Protein AF-A0A7X8VBC3-F1 (afdb_monomer_lite)

pLDDT: mean 86.92, std 10.95, range [44.0, 95.56]

Structure (mmCIF, N/CA/C/O backbone):
data_AF-A0A7X8VBC3-F1
#
_entry.id   AF-A0A7X8VBC3-F1
#
loop_
_atom_site.group_PDB
_atom_site.id
_atom_site.type_symbol
_atom_site.label_atom_id
_atom_site.label_alt_id
_atom_site.label_comp_id
_atom_site.label_asym_id
_atom_site.label_entity_id
_atom_site.label_seq_id
_atom_site.pdbx_PDB_ins_code
_atom_site.Cartn_x
_atom_site.Cartn_y
_atom_site.Cartn_z
_atom_site.occupancy
_atom_site.B_iso_or_equiv
_atom_site.auth_seq_id
_atom_site.auth_comp_id
_atom_site.auth_asym_id
_atom_site.auth_atom_id
_atom_site.pdbx_PDB_model_num
ATOM 1 N N . ILE A 1 1 ? -25.955 2.063 16.945 1.00 76.94 1 ILE A N 1
ATOM 2 C CA . ILE A 1 1 ? -24.830 1.492 16.165 1.00 76.94 1 ILE A CA 1
ATOM 3 C C . ILE A 1 1 ? -25.360 0.235 15.509 1.00 76.94 1 ILE A C 1
ATOM 5 O O . ILE A 1 1 ? -26.178 -0.431 16.128 1.00 76.94 1 ILE A O 1
ATOM 9 N N . ASP A 1 2 ? -24.965 -0.055 14.275 1.00 90.25 2 ASP A N 1
ATOM 10 C CA . ASP A 1 2 ? -25.268 -1.347 13.657 1.00 90.25 2 ASP A CA 1
ATOM 11 C C . ASP A 1 2 ? -24.187 -2.357 14.076 1.00 90.25 2 ASP A C 1
ATOM 13 O O . ASP A 1 2 ? -23.137 -2.461 13.438 1.00 90.25 2 ASP A O 1
ATOM 17 N N . GLU A 1 3 ? -24.414 -3.022 15.210 1.00 91.12 3 GLU A N 1
ATOM 18 C CA . GLU A 1 3 ? -23.470 -3.963 15.828 1.00 91.12 3 GLU A CA 1
ATOM 19 C C . GLU A 1 3 ? -22.942 -5.056 14.882 1.00 91.12 3 GLU A C 1
ATOM 21 O O . GLU A 1 3 ? -21.723 -5.226 14.818 1.00 91.12 3 GLU A O 1
ATOM 26 N N . PRO A 1 4 ? -23.763 -5.754 14.065 1.00 91.81 4 PRO A N 1
ATOM 27 C CA . PRO A 1 4 ? -23.233 -6.791 13.180 1.00 91.81 4 PRO A CA 1
ATOM 28 C C . PRO A 1 4 ? -22.243 -6.231 12.152 1.00 91.81 4 PRO A C 1
ATOM 30 O O . PRO A 1 4 ? -21.241 -6.878 11.853 1.00 91.81 4 PRO A O 1
ATOM 33 N N . ARG A 1 5 ? -22.460 -5.015 11.632 1.00 90.75 5 ARG A N 1
ATOM 34 C CA . ARG A 1 5 ? -21.509 -4.376 10.703 1.00 90.75 5 ARG A CA 1
ATOM 35 C C . ARG A 1 5 ? -20.260 -3.866 11.418 1.00 90.75 5 ARG A C 1
ATOM 37 O O . ARG A 1 5 ? -19.165 -3.938 10.860 1.00 90.75 5 ARG A O 1
ATOM 44 N N . ALA A 1 6 ? -20.404 -3.372 12.645 1.00 93.00 6 ALA A N 1
ATOM 45 C CA . ALA A 1 6 ? -19.272 -2.989 13.482 1.00 93.00 6 ALA A CA 1
ATOM 46 C C . ALA A 1 6 ? -18.360 -4.194 13.771 1.00 93.00 6 ALA A C 1
ATOM 48 O O . ALA A 1 6 ? -17.141 -4.094 13.626 1.00 93.00 6 ALA A O 1
ATOM 49 N N . ASP A 1 7 ? -18.934 -5.359 14.069 1.00 93.94 7 ASP A N 1
ATOM 50 C CA . ASP A 1 7 ? -18.185 -6.597 14.290 1.00 93.94 7 ASP A CA 1
ATOM 51 C C . ASP A 1 7 ? -17.429 -7.073 13.049 1.00 93.94 7 ASP A C 1
ATOM 53 O O . ASP A 1 7 ? -16.286 -7.527 13.151 1.00 93.94 7 ASP A O 1
ATOM 57 N N . GLN A 1 8 ? -18.027 -6.935 11.864 1.00 94.12 8 GLN A N 1
ATOM 58 C CA . GLN A 1 8 ? -17.342 -7.226 10.603 1.00 94.12 8 GLN A CA 1
ATOM 59 C C . GLN A 1 8 ? -16.085 -6.363 10.443 1.00 94.12 8 GLN A C 1
ATOM 61 O O . GLN A 1 8 ? -15.011 -6.876 10.131 1.00 94.12 8 GLN A O 1
ATOM 66 N N . ILE A 1 9 ? -16.195 -5.064 10.726 1.00 93.94 9 ILE A N 1
ATOM 67 C CA . ILE A 1 9 ? -15.076 -4.119 10.664 1.00 93.94 9 ILE A CA 1
ATOM 68 C C . ILE A 1 9 ? -13.982 -4.500 11.677 1.00 93.94 9 ILE A C 1
ATOM 70 O O . ILE A 1 9 ? -12.810 -4.586 11.305 1.00 93.94 9 ILE A O 1
ATOM 74 N N . ARG A 1 10 ? -14.348 -4.827 12.925 1.00 94.94 10 ARG A N 1
ATOM 75 C CA . ARG A 1 10 ? -13.396 -5.302 13.949 1.00 94.94 10 ARG A CA 1
ATOM 76 C C . ARG A 1 10 ? -12.654 -6.566 13.492 1.00 94.94 10 ARG A C 1
ATOM 78 O O . ARG A 1 10 ? -11.442 -6.672 13.682 1.00 94.94 10 ARG A O 1
ATOM 85 N N . LYS A 1 11 ? -13.355 -7.521 12.868 1.00 95.56 11 LYS A N 1
ATOM 86 C CA . LYS A 1 11 ? -12.756 -8.756 12.330 1.00 95.56 11 LYS A CA 1
ATOM 87 C C . LYS A 1 11 ? -11.805 -8.485 11.163 1.00 95.56 11 LYS A C 1
ATOM 89 O O . LYS A 1 11 ? -10.729 -9.076 11.136 1.00 95.56 11 LYS A O 1
ATOM 94 N N . ILE A 1 12 ? -12.145 -7.560 10.260 1.00 95.44 12 ILE A N 1
ATOM 95 C CA . ILE A 1 12 ? -11.259 -7.145 9.158 1.00 95.44 12 ILE A CA 1
ATOM 96 C C . ILE A 1 12 ? -9.944 -6.576 9.706 1.00 95.44 12 ILE A C 1
ATOM 98 O O . ILE A 1 12 ? -8.873 -6.965 9.243 1.00 95.44 12 ILE A O 1
ATOM 102 N N . PHE A 1 13 ? -10.004 -5.697 10.713 1.00 95.06 13 PHE A N 1
ATOM 103 C CA . PHE A 1 13 ? -8.801 -5.145 11.348 1.00 95.06 13 PHE A CA 1
ATOM 104 C C . PHE A 1 13 ? -7.945 -6.239 11.989 1.00 95.06 13 PHE A C 1
ATOM 106 O O . PHE A 1 13 ? -6.747 -6.313 11.718 1.00 95.06 13 PHE A O 1
ATOM 113 N N . LYS A 1 14 ? -8.556 -7.139 12.770 1.00 95.19 14 LYS A N 1
ATOM 114 C CA . LYS A 1 14 ? -7.847 -8.274 13.382 1.00 95.19 14 LYS A CA 1
ATOM 115 C C . LYS A 1 14 ? -7.186 -9.176 12.338 1.00 95.19 14 LYS A C 1
ATOM 117 O O . LYS A 1 14 ? -6.022 -9.530 12.500 1.00 95.19 14 LYS A O 1
ATOM 122 N N . GLY A 1 15 ? -7.896 -9.504 11.258 1.00 95.12 15 GLY A N 1
ATOM 123 C CA . GLY A 1 15 ? -7.359 -10.305 10.158 1.00 95.12 15 GLY A CA 1
ATOM 124 C C . GLY A 1 15 ? -6.199 -9.617 9.434 1.00 95.12 15 GLY A C 1
ATOM 125 O O . GLY A 1 15 ? -5.193 -10.241 9.116 1.00 95.12 15 GLY A O 1
ATOM 126 N N . TYR A 1 16 ? -6.288 -8.307 9.210 1.00 94.56 16 TYR A N 1
ATOM 127 C CA . TYR A 1 16 ? -5.200 -7.567 8.577 1.00 94.56 16 TYR A CA 1
ATOM 128 C C . TYR A 1 16 ? -3.942 -7.512 9.462 1.00 94.56 16 TYR A C 1
ATOM 130 O O . TYR A 1 16 ? -2.830 -7.755 8.973 1.00 94.56 16 TYR A O 1
ATOM 138 N N . ILE A 1 17 ? -4.122 -7.246 10.763 1.00 94.38 17 ILE A N 1
ATOM 139 C CA . ILE A 1 17 ? -3.046 -7.214 11.766 1.00 94.38 17 ILE A CA 1
ATOM 140 C C . ILE A 1 17 ? -2.378 -8.587 11.895 1.00 94.38 17 ILE A C 1
ATOM 142 O O . ILE A 1 17 ? -1.153 -8.652 11.977 1.00 94.38 17 ILE A O 1
ATOM 146 N N . SER A 1 18 ? -3.144 -9.683 11.830 1.00 93.69 18 SER A N 1
ATOM 147 C CA . SER A 1 18 ? -2.600 -11.046 11.911 1.00 93.69 18 SER A CA 1
ATOM 148 C C . SER A 1 18 ? -1.756 -11.464 10.703 1.00 93.69 18 SER A C 1
ATOM 150 O O . SER A 1 18 ? -1.143 -12.528 10.728 1.00 93.69 18 SER A O 1
ATOM 152 N N . GLY A 1 19 ? -1.683 -10.638 9.655 1.00 91.38 19 GLY A N 1
ATOM 153 C CA . GLY A 1 19 ? -0.846 -10.903 8.486 1.00 91.38 19 GLY A CA 1
ATOM 154 C C . GLY A 1 19 ? -1.617 -11.161 7.197 1.00 91.38 19 GLY A C 1
ATOM 155 O O . GLY A 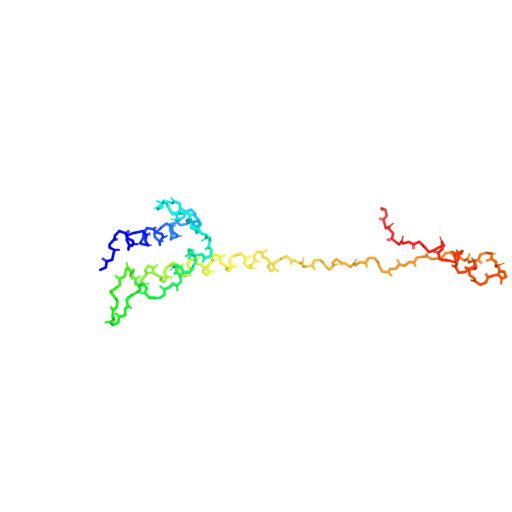1 19 ? -0.987 -11.274 6.146 1.00 91.38 19 GLY A O 1
ATOM 156 N N . LEU A 1 20 ? -2.953 -11.216 7.234 1.00 93.56 20 LEU A N 1
ATOM 157 C CA . LEU A 1 20 ? -3.739 -11.464 6.027 1.00 93.56 20 LEU A CA 1
ATOM 158 C C . LEU A 1 20 ? -3.604 -10.312 5.020 1.00 93.56 20 LEU A C 1
ATOM 160 O O . LEU A 1 20 ? -3.308 -9.154 5.357 1.00 93.56 20 LEU A O 1
ATOM 164 N N . SER A 1 21 ? -3.824 -10.647 3.747 1.00 91.50 21 SER A N 1
ATOM 165 C CA . SER A 1 21 ? -4.033 -9.648 2.704 1.00 91.50 21 SER A CA 1
ATOM 166 C C . SER A 1 21 ? -5.371 -8.943 2.926 1.00 91.50 21 SER A C 1
ATOM 168 O O . SER A 1 21 ? -6.238 -9.425 3.657 1.00 91.50 21 SER A O 1
ATOM 170 N N . TYR A 1 22 ? -5.560 -7.796 2.274 1.00 93.38 22 TYR A N 1
ATOM 171 C CA . TYR A 1 22 ? -6.829 -7.083 2.356 1.00 93.38 22 TYR A CA 1
ATOM 172 C C . TYR A 1 22 ? -8.005 -7.976 1.942 1.00 93.38 22 TYR A C 1
ATOM 174 O O . TYR A 1 22 ? -8.951 -8.104 2.706 1.00 93.38 22 TYR A O 1
ATOM 182 N N . THR A 1 23 ? -7.919 -8.643 0.788 1.00 93.56 23 THR A N 1
ATOM 183 C CA . THR A 1 23 ? -8.989 -9.512 0.271 1.00 93.56 23 THR A CA 1
ATOM 184 C C . THR A 1 23 ? -9.263 -10.697 1.192 1.00 93.56 23 THR A C 1
ATOM 186 O O . THR A 1 23 ? -10.416 -10.922 1.544 1.00 93.56 23 THR A O 1
ATOM 189 N N . ALA A 1 24 ? -8.218 -11.369 1.686 1.00 93.44 24 ALA A N 1
ATOM 190 C CA . ALA A 1 24 ? -8.365 -12.495 2.607 1.00 93.44 24 ALA A CA 1
ATOM 191 C C . ALA A 1 24 ? -9.037 -12.082 3.931 1.00 93.44 24 ALA A C 1
ATOM 193 O O . ALA A 1 24 ? -9.836 -12.833 4.487 1.00 93.44 24 ALA A O 1
ATOM 194 N N . ALA A 1 25 ? -8.767 -10.869 4.429 1.00 94.38 25 ALA A N 1
ATOM 195 C CA . ALA A 1 25 ? -9.428 -10.349 5.625 1.00 94.38 25 ALA A CA 1
ATOM 196 C C . ALA A 1 25 ? -10.932 -10.086 5.411 1.00 94.38 25 ALA A C 1
ATOM 198 O O . ALA A 1 25 ? -11.710 -10.241 6.350 1.00 94.38 25 ALA A O 1
ATOM 199 N N . ALA A 1 26 ? -11.356 -9.706 4.201 1.00 93.12 26 ALA A N 1
ATOM 200 C CA . ALA A 1 26 ? -12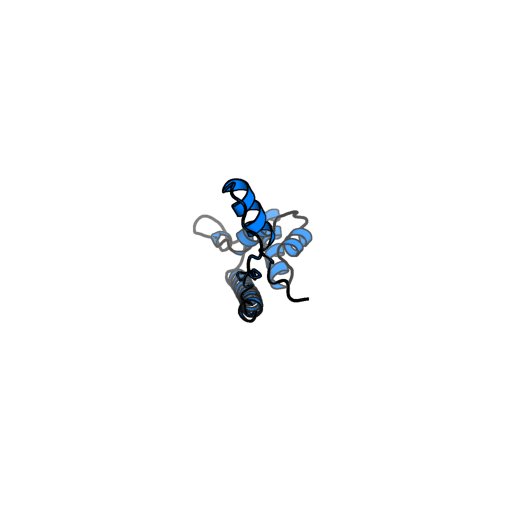.777 -9.553 3.881 1.00 93.12 26 ALA A CA 1
ATOM 201 C C . ALA A 1 26 ? -13.468 -10.900 3.633 1.00 93.12 26 ALA A C 1
ATOM 203 O O . ALA A 1 26 ? -14.578 -11.112 4.124 1.00 93.12 26 ALA A O 1
ATOM 204 N N . GLU A 1 27 ? -12.794 -11.837 2.966 1.00 93.62 27 GLU A N 1
ATOM 205 C CA . GLU A 1 27 ? -13.281 -13.206 2.761 1.00 93.62 27 GLU A CA 1
ATOM 206 C C . GLU A 1 27 ? -13.517 -13.934 4.089 1.00 93.62 27 GLU A C 1
ATOM 208 O O . GLU A 1 27 ? -14.546 -14.585 4.253 1.00 93.62 27 GLU A O 1
ATOM 213 N N . ALA A 1 28 ? -12.645 -13.736 5.086 1.00 91.69 28 ALA A N 1
ATOM 214 C CA . ALA A 1 28 ? -12.816 -14.278 6.439 1.00 91.69 28 ALA A CA 1
ATOM 215 C C . ALA A 1 28 ? -14.105 -13.803 7.142 1.00 91.69 28 ALA A C 1
ATOM 217 O O . ALA A 1 28 ? -14.557 -14.406 8.115 1.00 91.69 28 ALA A O 1
ATOM 218 N N . VAL A 1 29 ? -14.695 -12.710 6.658 1.00 92.38 29 VAL A N 1
ATOM 219 C CA . VAL A 1 29 ? -15.935 -12.115 7.167 1.00 92.38 29 VAL A CA 1
ATOM 220 C C . VAL A 1 29 ? -17.113 -12.371 6.208 1.00 92.38 29 VAL A C 1
ATOM 222 O O . VAL A 1 29 ? -18.232 -11.933 6.462 1.00 92.38 29 VAL A O 1
ATOM 225 N N . GLY A 1 30 ? -16.885 -13.119 5.122 1.00 91.06 30 GLY A N 1
ATOM 226 C CA . GLY A 1 30 ? -17.886 -13.423 4.098 1.00 91.06 30 GLY A CA 1
ATOM 227 C C . GLY A 1 30 ? -18.200 -12.242 3.178 1.00 91.06 30 GLY A C 1
ATOM 228 O O . GLY A 1 30 ? -19.257 -12.213 2.553 1.00 91.06 30 GLY A O 1
ATOM 229 N N . LEU A 1 31 ? -17.314 -11.245 3.110 1.00 90.50 31 LEU A N 1
ATOM 230 C CA . LEU A 1 31 ? -17.494 -10.048 2.297 1.00 90.50 31 LEU A CA 1
ATOM 231 C C . LEU A 1 31 ? -16.646 -10.130 1.026 1.00 90.50 31 LEU A C 1
ATOM 233 O O . LEU A 1 31 ? -15.419 -10.152 1.076 1.00 90.50 31 LEU A O 1
ATOM 237 N N . THR A 1 32 ? -17.294 -10.079 -0.136 1.00 90.75 32 THR A N 1
ATOM 238 C CA . THR A 1 32 ? -16.622 -9.983 -1.439 1.00 90.75 32 THR A CA 1
ATOM 239 C C . THR A 1 32 ? -16.324 -8.519 -1.762 1.00 90.75 32 THR A C 1
ATOM 241 O O . THR A 1 32 ? -17.003 -7.885 -2.571 1.00 90.75 32 THR A O 1
ATOM 244 N N . LEU A 1 33 ? -15.340 -7.943 -1.070 1.00 90.25 33 LEU A N 1
ATOM 245 C CA . LEU A 1 33 ? -14.917 -6.556 -1.265 1.00 90.25 33 LEU A CA 1
ATOM 246 C C . LEU A 1 33 ? -13.608 -6.474 -2.047 1.00 90.25 33 LEU A C 1
ATOM 248 O O . LEU A 1 33 ? -12.705 -7.294 -1.900 1.00 90.25 33 LEU A O 1
ATOM 252 N N . SER A 1 34 ? -13.478 -5.418 -2.849 1.00 92.50 34 SER A N 1
ATOM 253 C CA . SER A 1 34 ? -12.220 -5.130 -3.533 1.00 92.50 34 SER A CA 1
ATOM 254 C C . SER A 1 34 ? -11.129 -4.700 -2.544 1.00 92.50 34 SER A C 1
ATOM 256 O O . SER A 1 34 ? -11.400 -4.079 -1.509 1.00 92.50 34 SER A O 1
ATOM 258 N N . HIS A 1 35 ? -9.870 -4.943 -2.913 1.00 88.31 35 HIS A N 1
ATOM 259 C CA . HIS A 1 35 ? -8.697 -4.476 -2.172 1.00 88.31 35 HIS A CA 1
ATOM 260 C C . HIS A 1 35 ? -8.764 -2.973 -1.834 1.00 88.31 35 HIS A C 1
ATOM 262 O O . HIS A 1 35 ? -8.445 -2.565 -0.717 1.00 88.31 35 HIS A O 1
ATOM 268 N N . THR A 1 36 ? -9.187 -2.130 -2.785 1.00 92.94 36 THR A N 1
ATOM 269 C CA . THR A 1 36 ? -9.262 -0.672 -2.589 1.00 92.94 36 THR A CA 1
ATOM 270 C C . THR A 1 36 ? -10.349 -0.284 -1.593 1.00 92.94 36 THR A C 1
ATOM 272 O O . THR A 1 36 ? -10.124 0.619 -0.785 1.00 92.94 36 THR A O 1
ATOM 275 N N . SER A 1 37 ? -11.489 -0.977 -1.595 1.00 93.75 37 SER A N 1
ATOM 276 C CA . SER A 1 37 ? -12.555 -0.775 -0.608 1.00 93.75 37 SER A CA 1
ATOM 277 C C . SER A 1 37 ? -12.065 -1.079 0.808 1.00 93.75 37 SER A C 1
ATOM 279 O O . SER A 1 37 ? -12.248 -0.271 1.713 1.00 93.75 37 SER A O 1
ATOM 281 N N . ILE A 1 38 ? -11.378 -2.205 0.994 1.00 94.56 38 ILE A N 1
ATOM 282 C CA . ILE A 1 38 ? -10.893 -2.649 2.310 1.00 94.56 38 ILE A CA 1
ATOM 283 C C . ILE A 1 38 ? -9.771 -1.738 2.809 1.00 94.56 38 ILE A C 1
ATOM 285 O O . ILE A 1 38 ? -9.745 -1.360 3.978 1.00 94.56 38 ILE A O 1
ATOM 289 N N . LYS A 1 39 ? -8.892 -1.290 1.906 1.00 94.12 39 LYS A N 1
ATOM 290 C CA . LYS A 1 39 ? -7.896 -0.261 2.217 1.00 94.12 39 LYS A CA 1
ATOM 291 C C . LYS A 1 39 ? -8.554 1.024 2.731 1.00 94.12 39 LYS A C 1
ATOM 293 O O . LYS A 1 39 ? -8.098 1.569 3.731 1.00 94.12 39 LYS A O 1
ATOM 298 N N . LYS A 1 40 ? -9.633 1.495 2.089 1.00 94.31 40 LYS A N 1
ATOM 299 C CA . LYS A 1 40 ? -10.384 2.675 2.555 1.00 94.31 40 LYS A CA 1
ATOM 300 C C . LYS A 1 40 ? -10.999 2.455 3.937 1.00 94.31 40 LYS A C 1
ATOM 302 O O . LYS A 1 40 ? -10.986 3.384 4.733 1.00 94.31 4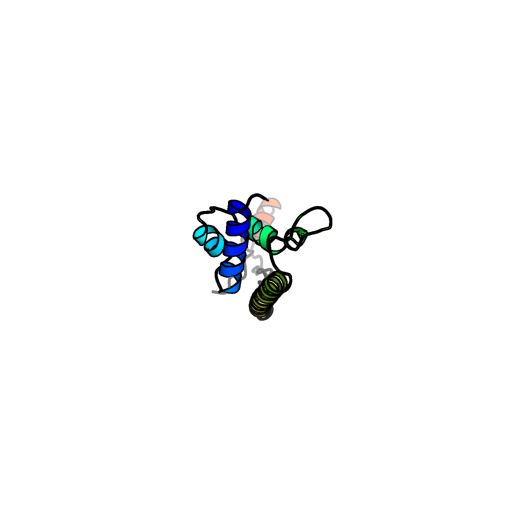0 LYS A O 1
ATOM 307 N N . ILE A 1 41 ? -11.501 1.252 4.225 1.00 93.50 41 ILE A N 1
ATOM 308 C CA . ILE A 1 41 ? -12.025 0.890 5.553 1.00 93.50 41 ILE A CA 1
ATOM 309 C C . ILE A 1 41 ? -10.911 0.989 6.603 1.00 93.50 41 ILE A C 1
ATOM 311 O O . ILE A 1 41 ? -11.078 1.679 7.603 1.00 93.50 41 ILE A O 1
ATOM 315 N N . LEU A 1 42 ? -9.753 0.372 6.353 1.00 92.94 42 LEU A N 1
ATOM 316 C CA . LEU A 1 42 ? -8.635 0.358 7.305 1.00 92.94 42 LEU A CA 1
ATOM 317 C C . LEU A 1 42 ? -8.034 1.747 7.565 1.00 92.94 42 LEU A C 1
ATOM 319 O O . LEU A 1 42 ? -7.522 1.991 8.647 1.00 92.94 42 LEU A O 1
ATOM 323 N N . GLN A 1 43 ? -8.130 2.665 6.601 1.00 93.06 43 GLN A N 1
ATOM 324 C CA . GLN A 1 43 ? -7.606 4.033 6.712 1.00 93.06 43 GLN A CA 1
ATOM 325 C C . GLN A 1 43 ? -8.625 5.047 7.260 1.00 93.06 43 GLN A C 1
ATOM 327 O O . GLN A 1 43 ? -8.312 6.233 7.401 1.00 93.06 43 GLN A O 1
ATOM 332 N N . ASN A 1 44 ? -9.864 4.631 7.527 1.00 94.06 44 ASN A N 1
ATOM 333 C CA . ASN A 1 44 ? -10.924 5.559 7.889 1.00 94.06 44 ASN A CA 1
ATOM 334 C C . ASN A 1 44 ? -10.888 5.915 9.381 1.00 94.06 44 ASN A C 1
ATOM 336 O O . ASN A 1 44 ? -11.367 5.166 10.231 1.00 94.06 44 ASN A O 1
ATOM 340 N N . LYS A 1 45 ? -10.412 7.127 9.679 1.00 92.12 45 LYS A N 1
ATOM 341 C CA . LYS A 1 45 ? -10.343 7.678 11.041 1.00 92.12 45 LYS A CA 1
ATOM 342 C C . LYS A 1 45 ? -11.704 7.796 11.731 1.00 92.12 45 LYS A C 1
ATOM 344 O O . LYS A 1 45 ? -11.757 7.842 12.951 1.00 92.12 45 LYS A O 1
ATOM 349 N N . ARG A 1 46 ? -12.815 7.808 10.984 1.00 91.69 46 ARG A N 1
ATOM 350 C CA . ARG A 1 46 ? -14.166 7.914 11.566 1.00 91.69 46 ARG A CA 1
ATOM 351 C C . ARG A 1 46 ? -14.531 6.715 12.447 1.00 91.69 46 ARG A C 1
ATOM 353 O O . ARG A 1 46 ? -15.459 6.826 13.239 1.00 91.69 46 ARG A O 1
ATOM 360 N N . TYR A 1 47 ? -13.821 5.591 12.328 1.00 92.75 47 TYR A N 1
ATOM 361 C CA . TYR A 1 47 ? -14.027 4.426 13.191 1.00 92.75 47 TYR A CA 1
ATOM 362 C C . TYR A 1 47 ? -13.465 4.586 14.607 1.00 92.75 47 TYR A C 1
ATOM 364 O O . TYR A 1 47 ? -13.857 3.816 15.479 1.00 92.75 47 TYR A O 1
ATOM 372 N N . LEU A 1 48 ? -12.633 5.601 14.851 1.00 92.38 48 LEU A N 1
ATOM 373 C CA . LEU A 1 48 ? -12.139 5.974 16.183 1.00 92.38 48 LEU A CA 1
ATOM 374 C C . LEU A 1 48 ? -13.199 6.698 17.027 1.00 92.38 48 LEU A C 1
ATOM 376 O O . LEU A 1 48 ? -13.015 6.903 18.221 1.00 92.38 48 LEU A O 1
ATOM 380 N N . GLY A 1 49 ? -14.320 7.066 16.404 1.00 92.06 49 GLY A N 1
ATOM 381 C CA . GLY A 1 49 ? -15.362 7.870 17.019 1.00 92.06 49 GLY A CA 1
ATOM 382 C C . GLY A 1 49 ? -15.094 9.369 16.900 1.00 92.06 49 GLY A C 1
ATOM 383 O O . GLY A 1 49 ? -13.973 9.826 16.694 1.00 92.06 49 GLY A O 1
ATOM 384 N N . ASP A 1 50 ? -16.171 10.137 16.984 1.00 88.19 50 ASP A N 1
ATOM 385 C CA . ASP A 1 50 ? -16.181 11.599 17.020 1.00 88.19 50 ASP A CA 1
ATOM 386 C C . ASP A 1 50 ? -17.307 12.041 17.974 1.00 88.19 50 ASP A C 1
ATOM 388 O O . ASP A 1 50 ? -18.045 11.209 18.502 1.00 88.19 50 ASP A O 1
ATOM 392 N N . LYS A 1 51 ? -17.522 13.344 18.160 1.00 89.38 51 LYS A N 1
ATOM 393 C CA . LYS A 1 51 ? -18.586 13.900 19.015 1.00 89.38 51 LYS A CA 1
ATOM 394 C C . LYS A 1 51 ? -19.992 13.368 18.689 1.00 89.38 51 LYS A C 1
ATOM 396 O O . LYS A 1 51 ? -20.888 13.437 19.527 1.00 89.38 51 LYS A O 1
ATOM 401 N N . HIS A 1 52 ? -20.213 12.887 17.466 1.00 87.31 52 HIS A N 1
ATOM 402 C CA . HIS A 1 52 ? -21.521 12.425 16.986 1.00 87.31 52 HIS A CA 1
ATOM 403 C C . HIS A 1 52 ? -21.604 10.926 16.706 1.00 87.31 52 HIS A C 1
ATOM 405 O O . HIS A 1 52 ? -22.708 10.387 16.664 1.00 87.31 52 HIS A O 1
ATOM 411 N N . TYR A 1 53 ? -20.472 10.247 16.515 1.00 88.62 53 TYR A N 1
ATOM 412 C CA . TYR A 1 53 ? -20.449 8.826 16.186 1.00 88.62 53 TYR A CA 1
ATOM 413 C C . TYR A 1 53 ? -19.605 8.070 17.208 1.00 88.62 53 TYR A C 1
ATOM 415 O O . TYR A 1 53 ? -18.470 8.464 17.461 1.00 88.62 53 TYR A O 1
ATOM 423 N N . PRO A 1 54 ? -20.121 6.977 17.776 1.00 90.69 54 PRO A N 1
ATOM 424 C CA . PRO A 1 54 ? -19.367 6.165 18.719 1.00 90.69 54 PRO A CA 1
ATOM 425 C C . PRO A 1 54 ? -18.205 5.441 18.029 1.00 90.69 54 PRO A C 1
ATOM 427 O O . PRO A 1 54 ? -18.276 5.106 16.842 1.00 90.69 54 PRO A O 1
ATOM 430 N N . ALA A 1 55 ? -17.147 5.187 18.796 1.00 93.31 55 ALA A N 1
ATOM 431 C CA . ALA A 1 55 ? -15.981 4.447 18.338 1.00 93.31 55 ALA A CA 1
ATOM 432 C C . ALA A 1 55 ? -16.331 2.978 18.059 1.00 93.31 55 ALA A C 1
ATOM 434 O O . ALA A 1 55 ? -16.988 2.312 18.859 1.00 93.31 55 ALA A O 1
ATOM 435 N N . ILE A 1 56 ? -15.878 2.470 16.914 1.00 93.44 56 ILE A N 1
ATOM 436 C CA . ILE A 1 56 ? -15.978 1.053 16.534 1.00 93.44 56 ILE A CA 1
ATOM 437 C C . ILE A 1 56 ? -14.652 0.334 16.819 1.00 93.44 56 ILE A C 1
ATOM 439 O O . ILE A 1 56 ? -14.642 -0.867 17.094 1.00 93.44 56 ILE A O 1
ATOM 443 N N . ILE A 1 57 ? -13.538 1.063 16.735 1.00 93.50 57 ILE A N 1
ATOM 444 C CA . ILE A 1 57 ? -12.169 0.555 16.821 1.00 93.50 57 ILE A CA 1
ATOM 445 C C . ILE A 1 57 ? -11.370 1.429 17.787 1.00 93.50 57 ILE A C 1
ATOM 447 O O . ILE A 1 57 ? -11.525 2.649 17.784 1.00 93.50 57 ILE A O 1
ATOM 451 N N . ASP A 1 58 ? -10.485 0.798 18.556 1.00 94.31 58 ASP A N 1
ATOM 452 C CA . ASP A 1 58 ? -9.576 1.487 19.469 1.00 94.31 58 ASP A CA 1
ATOM 453 C C . ASP A 1 58 ? -8.404 2.118 18.710 1.00 94.31 58 ASP A C 1
ATOM 455 O O . ASP A 1 58 ? -7.883 1.540 17.747 1.00 94.31 58 ASP A O 1
ATOM 459 N N . GLN A 1 59 ? -7.937 3.269 19.195 1.00 93.69 59 GLN A N 1
ATOM 460 C CA . GLN A 1 59 ? -6.807 4.003 18.617 1.00 93.69 59 GLN A CA 1
ATOM 461 C C . GLN A 1 59 ? -5.580 3.107 18.399 1.00 93.69 59 GLN A C 1
ATOM 463 O O . GLN A 1 59 ? -5.035 3.067 17.297 1.00 93.69 59 GLN A O 1
ATOM 468 N N . ASP A 1 60 ? -5.235 2.291 19.395 1.00 94.62 60 ASP A N 1
ATOM 469 C CA . ASP A 1 60 ? -4.081 1.392 19.336 1.00 94.62 60 ASP A CA 1
ATOM 470 C C . ASP A 1 60 ? -4.175 0.402 18.169 1.00 94.62 60 ASP A C 1
ATOM 472 O O . ASP A 1 60 ? -3.222 0.196 17.418 1.00 94.62 60 ASP A O 1
ATOM 476 N N . THR A 1 61 ? -5.350 -0.199 17.963 1.00 94.44 61 THR A N 1
ATOM 477 C CA . THR A 1 61 ? -5.548 -1.161 16.868 1.00 94.44 61 THR A CA 1
ATOM 478 C C . THR A 1 61 ? -5.497 -0.503 15.491 1.00 94.44 61 THR A C 1
ATOM 480 O O . THR A 1 61 ? -5.029 -1.122 14.532 1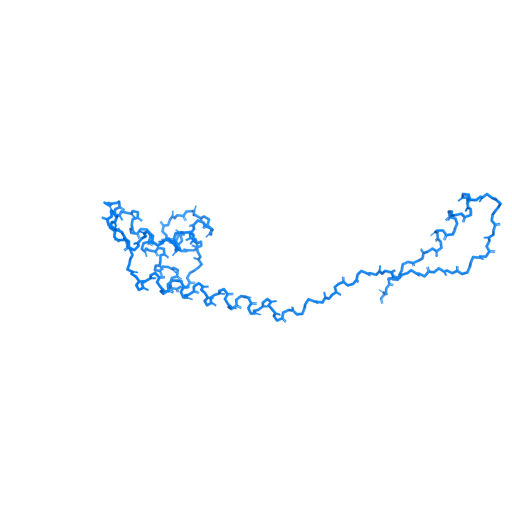.00 94.44 61 THR A O 1
ATOM 483 N N . PHE A 1 62 ? -5.932 0.755 15.388 1.00 95.56 62 PHE A N 1
ATOM 484 C CA . PHE A 1 62 ? -5.820 1.536 14.162 1.00 95.56 62 PHE A CA 1
ATOM 485 C C . PHE A 1 62 ? -4.357 1.852 13.836 1.00 95.56 62 PHE A C 1
ATOM 487 O O . PHE A 1 62 ? -3.907 1.622 12.711 1.00 95.56 62 PHE A O 1
ATOM 494 N N . ASP A 1 63 ? -3.595 2.292 14.833 1.00 94.75 63 ASP A N 1
ATOM 495 C CA . ASP A 1 63 ? -2.192 2.663 14.664 1.00 94.75 63 ASP A CA 1
ATOM 496 C C . ASP A 1 63 ? -1.313 1.446 14.342 1.00 94.75 63 ASP A C 1
ATOM 498 O O . ASP A 1 63 ? -0.449 1.519 13.465 1.00 94.75 63 ASP A O 1
ATOM 502 N N . VAL A 1 64 ? -1.585 0.285 14.950 1.00 95.38 64 VAL A N 1
ATOM 503 C CA . VAL A 1 64 ? -0.916 -0.982 14.602 1.00 95.38 64 VAL A CA 1
ATOM 504 C C . VAL A 1 64 ? -1.193 -1.379 13.148 1.00 95.38 64 VAL A C 1
ATOM 506 O O . VAL A 1 64 ? -0.276 -1.794 12.432 1.00 95.38 64 VAL A O 1
ATOM 509 N N . ALA A 1 65 ? -2.435 -1.235 12.676 1.00 94.19 65 ALA A N 1
ATOM 510 C CA . ALA A 1 65 ? -2.781 -1.526 11.286 1.00 94.19 65 ALA A CA 1
ATOM 511 C C . ALA A 1 65 ? -2.076 -0.564 10.309 1.00 94.19 65 ALA A C 1
ATOM 513 O O . ALA A 1 65 ? -1.527 -0.997 9.289 1.00 94.19 65 ALA A O 1
ATOM 514 N N . GLU A 1 66 ? -2.026 0.729 10.627 1.00 93.56 66 GLU A N 1
ATOM 515 C CA . GLU A 1 66 ? -1.309 1.730 9.833 1.00 93.56 66 GLU A CA 1
ATOM 516 C C . GLU A 1 66 ? 0.203 1.467 9.799 1.00 93.56 66 GLU A C 1
ATOM 518 O O . GLU A 1 66 ? 0.804 1.467 8.719 1.00 93.56 66 GLU A O 1
ATOM 523 N N . ALA A 1 67 ? 0.815 1.143 10.939 1.00 94.25 67 ALA A N 1
ATOM 524 C CA . ALA A 1 67 ? 2.225 0.773 11.018 1.00 94.25 67 ALA A CA 1
ATOM 525 C C . ALA A 1 67 ? 2.530 -0.466 10.160 1.00 94.25 67 ALA A C 1
ATOM 527 O O . ALA A 1 67 ? 3.454 -0.448 9.342 1.00 94.25 67 ALA A O 1
ATOM 528 N N . ALA A 1 68 ? 1.707 -1.517 10.259 1.00 92.88 68 ALA A N 1
ATOM 529 C CA . ALA A 1 68 ? 1.839 -2.711 9.427 1.00 92.88 68 ALA A CA 1
ATOM 530 C C . ALA A 1 68 ? 1.730 -2.385 7.928 1.00 92.88 68 ALA A C 1
ATOM 532 O O . ALA A 1 68 ? 2.482 -2.932 7.116 1.00 92.88 68 ALA A O 1
ATOM 533 N N . ARG A 1 69 ? 0.839 -1.461 7.541 1.00 92.12 69 ARG A N 1
ATOM 534 C CA . ARG A 1 69 ? 0.725 -0.984 6.156 1.00 92.12 69 ARG A CA 1
ATOM 535 C C . ARG A 1 69 ? 2.005 -0.303 5.688 1.00 92.12 69 ARG A C 1
ATOM 537 O O . ARG A 1 69 ? 2.497 -0.633 4.608 1.00 92.12 69 ARG A O 1
ATOM 544 N N . ILE A 1 70 ? 2.528 0.635 6.475 1.00 91.56 70 ILE A N 1
ATOM 545 C CA . ILE A 1 70 ? 3.744 1.380 6.136 1.00 91.56 70 ILE A CA 1
ATOM 546 C C . ILE A 1 70 ? 4.912 0.408 5.981 1.00 91.56 70 ILE A C 1
ATOM 548 O O . ILE A 1 70 ? 5.580 0.443 4.953 1.00 91.56 70 ILE A O 1
ATOM 552 N N . THR A 1 71 ? 5.102 -0.524 6.917 1.00 91.12 71 THR A N 1
ATOM 553 C CA . THR A 1 71 ? 6.171 -1.533 6.844 1.00 91.12 71 THR A CA 1
ATOM 554 C C . THR A 1 71 ? 6.051 -2.429 5.607 1.00 91.12 71 THR A C 1
ATOM 556 O O . THR A 1 71 ? 7.047 -2.712 4.939 1.00 91.12 71 THR A O 1
ATOM 559 N N . ARG A 1 72 ? 4.836 -2.861 5.238 1.00 89.81 72 ARG A N 1
ATOM 560 C CA . ARG A 1 72 ? 4.617 -3.635 4.000 1.00 89.81 72 ARG A CA 1
ATOM 561 C C . ARG A 1 72 ? 4.941 -2.802 2.756 1.00 89.81 72 ARG A C 1
ATOM 563 O O . ARG A 1 72 ? 5.598 -3.298 1.841 1.00 89.81 72 ARG A O 1
ATOM 570 N N . GLN A 1 73 ? 4.525 -1.537 2.736 1.00 87.06 73 GLN A N 1
ATOM 571 C CA . GLN A 1 73 ? 4.773 -0.624 1.622 1.00 87.06 73 GLN A CA 1
ATOM 572 C C . GLN A 1 73 ? 6.263 -0.295 1.468 1.00 87.06 73 GLN A C 1
ATOM 574 O O . GLN A 1 73 ? 6.777 -0.317 0.352 1.00 87.06 73 GLN A O 1
ATOM 579 N N . THR A 1 74 ? 6.982 -0.029 2.560 1.00 86.31 74 THR A N 1
ATOM 580 C CA . THR A 1 74 ? 8.424 0.250 2.522 1.00 86.31 74 THR A CA 1
ATOM 581 C C . THR A 1 74 ? 9.218 -0.972 2.079 1.00 86.31 74 THR A C 1
ATOM 583 O O . THR A 1 74 ? 10.119 -0.827 1.255 1.00 86.31 74 THR A O 1
ATOM 586 N N . ARG A 1 75 ? 8.851 -2.181 2.531 1.00 84.81 75 ARG A N 1
ATOM 587 C CA . ARG A 1 75 ? 9.454 -3.439 2.057 1.00 84.81 75 ARG A CA 1
ATOM 588 C C . ARG A 1 75 ? 9.279 -3.620 0.547 1.00 84.81 75 ARG A C 1
ATOM 590 O O . ARG A 1 75 ? 10.246 -3.945 -0.140 1.00 84.81 75 ARG A O 1
ATOM 597 N N . LEU A 1 76 ? 8.076 -3.369 0.029 1.00 77.62 76 LEU A N 1
ATOM 598 C CA . LEU A 1 76 ? 7.790 -3.477 -1.403 1.00 77.62 76 LEU A CA 1
ATOM 599 C C . LEU A 1 76 ? 8.548 -2.415 -2.217 1.00 77.62 76 LEU A C 1
ATOM 601 O O . LEU A 1 76 ? 9.200 -2.730 -3.214 1.00 77.62 76 LEU A O 1
ATOM 605 N N . ASN A 1 77 ? 8.533 -1.165 -1.754 1.00 70.44 77 ASN A N 1
ATOM 606 C CA . ASN A 1 77 ? 9.222 -0.061 -2.418 1.00 70.44 77 ASN A CA 1
ATOM 607 C C . ASN A 1 77 ? 10.745 -0.239 -2.408 1.00 70.44 77 ASN A C 1
ATOM 609 O O . ASN A 1 77 ? 11.392 0.105 -3.392 1.00 70.44 77 ASN A O 1
ATOM 613 N N . LYS A 1 78 ? 11.317 -0.813 -1.339 1.00 65.88 78 LYS A N 1
ATOM 614 C CA . LYS A 1 78 ? 12.739 -1.179 -1.281 1.00 65.88 78 LYS A CA 1
ATOM 615 C C . LYS A 1 78 ? 13.079 -2.208 -2.360 1.00 65.88 78 LYS A C 1
ATOM 617 O O . LYS A 1 78 ? 13.934 -1.944 -3.192 1.00 65.88 78 LYS A O 1
ATOM 622 N N . SER A 1 79 ? 12.308 -3.297 -2.446 1.00 61.47 79 SER A N 1
ATOM 623 C CA . SER A 1 79 ? 12.514 -4.328 -3.479 1.00 61.47 79 SER A CA 1
ATOM 624 C C . SER A 1 79 ? 12.348 -3.828 -4.922 1.00 61.47 79 SER A C 1
ATOM 626 O O . SER A 1 79 ? 12.820 -4.469 -5.857 1.00 61.47 79 SER A O 1
ATOM 628 N N . THR A 1 80 ? 11.660 -2.698 -5.115 1.00 57.81 80 THR A N 1
ATOM 629 C CA . THR A 1 80 ? 11.459 -2.086 -6.437 1.00 57.81 80 THR A CA 1
ATOM 630 C C . THR A 1 80 ? 12.541 -1.052 -6.758 1.00 57.81 80 THR A C 1
ATOM 632 O O . THR A 1 80 ? 12.923 -0.938 -7.915 1.00 57.81 80 THR A O 1
ATOM 635 N N . ARG A 1 81 ? 13.065 -0.329 -5.755 1.00 59.12 81 ARG A N 1
ATOM 636 C CA . ARG A 1 81 ? 14.160 0.646 -5.918 1.00 59.12 81 ARG A CA 1
ATOM 637 C C . ARG A 1 81 ? 15.499 0.003 -6.264 1.00 59.12 81 ARG A C 1
ATOM 639 O O . ARG A 1 81 ? 16.272 0.615 -6.987 1.00 59.12 81 ARG A O 1
ATOM 646 N N . ASP A 1 82 ? 15.745 -1.211 -5.778 1.00 60.28 82 ASP A N 1
ATOM 647 C CA . ASP A 1 82 ? 16.998 -1.937 -6.031 1.00 60.28 82 ASP A CA 1
ATOM 648 C C . ASP A 1 82 ? 17.053 -2.562 -7.439 1.00 60.28 82 ASP A C 1
ATOM 650 O O . ASP A 1 82 ? 18.065 -3.142 -7.826 1.00 60.28 82 ASP A O 1
ATOM 654 N N . LYS A 1 83 ? 15.980 -2.442 -8.233 1.00 60.94 83 LYS A N 1
ATOM 655 C CA . LYS A 1 83 ? 16.014 -2.801 -9.649 1.00 60.94 83 LYS A CA 1
ATOM 656 C C . LYS A 1 83 ? 16.657 -1.644 -10.397 1.00 60.94 83 LYS A C 1
ATOM 658 O O . LYS A 1 83 ? 16.023 -0.606 -10.586 1.00 60.94 83 LYS A O 1
ATOM 663 N N . SER A 1 84 ? 17.903 -1.825 -10.829 1.00 61.53 84 SER A N 1
ATOM 664 C CA . SER A 1 84 ? 18.461 -1.001 -11.894 1.00 61.53 84 SER A CA 1
ATOM 665 C C . SER A 1 84 ? 17.469 -1.038 -13.050 1.00 61.53 84 SER A C 1
ATOM 667 O O . SER A 1 84 ? 17.155 -2.107 -13.576 1.00 61.53 84 SER A O 1
ATOM 669 N N . ILE A 1 85 ? 16.911 0.120 -13.395 1.00 64.69 85 ILE A N 1
ATOM 670 C CA . ILE A 1 85 ? 16.207 0.275 -14.659 1.00 64.69 85 ILE A CA 1
ATOM 671 C C . ILE A 1 85 ? 17.311 0.101 -15.691 1.00 64.69 85 ILE A C 1
ATOM 673 O O . ILE A 1 85 ? 18.079 1.031 -15.924 1.00 64.69 85 ILE A O 1
ATOM 677 N N . GLU A 1 86 ? 17.474 -1.109 -16.221 1.00 69.00 86 GLU A N 1
ATOM 678 C CA . GLU A 1 86 ? 18.294 -1.258 -17.408 1.00 69.00 86 GLU A CA 1
ATOM 679 C C . GLU A 1 86 ? 17.645 -0.375 -18.464 1.00 69.00 86 GLU A C 1
ATOM 681 O O . GLU A 1 86 ? 16.473 -0.553 -18.813 1.00 69.00 86 GLU A O 1
ATOM 686 N N . GLU A 1 87 ? 18.369 0.664 -18.877 1.00 69.19 87 GLU A N 1
ATOM 687 C CA . GLU A 1 87 ? 17.945 1.523 -19.966 1.00 69.19 87 GLU A CA 1
ATOM 688 C C . GLU A 1 87 ? 17.819 0.624 -21.194 1.00 69.19 87 GLU A C 1
ATOM 690 O O . GLU A 1 87 ? 18.810 0.286 -21.837 1.00 69.19 87 GLU A O 1
ATOM 695 N N . CYS A 1 88 ? 16.593 0.196 -21.490 1.00 66.75 88 CYS A N 1
ATOM 696 C CA . CYS A 1 88 ? 16.272 -0.539 -22.699 1.00 66.75 88 CYS A CA 1
ATOM 697 C C . CYS A 1 88 ? 16.437 0.451 -23.860 1.00 66.75 88 CYS A C 1
ATOM 699 O O . CYS A 1 88 ? 15.506 1.172 -24.223 1.00 66.75 88 CYS A O 1
ATOM 701 N N . LYS A 1 89 ? 17.671 0.592 -24.353 1.00 75.69 89 LYS A N 1
ATOM 702 C CA . LYS A 1 89 ? 18.008 1.510 -25.441 1.00 75.69 89 LYS A CA 1
ATOM 703 C C . LYS A 1 89 ? 17.529 0.874 -26.741 1.00 75.69 89 LYS A C 1
ATOM 705 O O . LYS A 1 89 ? 18.027 -0.195 -27.087 1.00 75.69 89 LYS A O 1
ATOM 710 N N . PRO A 1 90 ? 16.576 1.484 -27.464 1.00 74.50 90 PRO A N 1
ATOM 711 C CA . PRO A 1 90 ? 16.190 0.963 -28.764 1.00 74.50 90 PRO A CA 1
ATOM 712 C C . PRO A 1 90 ? 17.388 1.031 -29.717 1.00 74.50 90 PRO A C 1
ATOM 714 O O . PRO A 1 90 ? 18.123 2.028 -29.728 1.00 74.50 90 PRO A O 1
ATOM 717 N N . ALA A 1 91 ? 17.566 -0.011 -30.532 1.00 77.75 91 ALA A N 1
ATOM 718 C CA . ALA A 1 91 ? 18.545 -0.008 -31.612 1.00 77.75 91 ALA A CA 1
ATOM 719 C C . ALA A 1 91 ? 18.240 1.174 -32.545 1.00 77.75 91 ALA A C 1
ATOM 721 O O . ALA A 1 91 ? 17.199 1.232 -33.196 1.00 77.75 91 ALA A O 1
ATOM 722 N N . THR A 1 92 ? 19.119 2.173 -32.527 1.00 78.75 92 THR A N 1
ATOM 723 C CA . THR A 1 92 ? 18.957 3.447 -33.253 1.00 78.75 92 THR A CA 1
ATOM 724 C C . THR A 1 92 ? 19.996 3.620 -34.353 1.00 78.75 92 THR A C 1
ATOM 726 O O . THR A 1 92 ? 19.947 4.598 -35.098 1.00 78.75 92 THR A O 1
ATOM 729 N N . LYS A 1 93 ? 20.938 2.680 -34.466 1.00 83.56 93 LYS A N 1
ATOM 730 C CA . LYS A 1 93 ? 21.958 2.688 -35.505 1.00 83.56 93 LYS A CA 1
ATOM 731 C C . LYS A 1 93 ? 21.516 1.801 -36.663 1.00 83.56 93 LYS A C 1
ATOM 733 O O . LYS A 1 93 ? 20.963 0.720 -36.473 1.00 83.56 93 LYS A O 1
ATOM 738 N N . PHE A 1 94 ? 21.798 2.281 -37.864 1.00 83.50 94 PHE A N 1
ATOM 739 C CA . PHE A 1 94 ? 21.566 1.574 -39.114 1.00 83.50 94 PHE A CA 1
ATOM 740 C C . PHE A 1 94 ? 22.871 1.533 -39.897 1.00 83.50 94 PHE A C 1
ATOM 742 O O . PHE A 1 94 ? 23.665 2.477 -39.841 1.00 83.50 94 PHE A O 1
ATOM 749 N N . ILE A 1 95 ? 23.082 0.447 -40.630 1.00 85.94 95 ILE A N 1
ATOM 750 C CA . ILE A 1 95 ? 24.236 0.272 -41.506 1.00 85.94 95 ILE A CA 1
ATOM 751 C C . ILE A 1 95 ? 23.733 0.363 -42.941 1.00 85.94 95 ILE A C 1
ATOM 753 O O . ILE A 1 95 ? 22.664 -0.141 -43.276 1.00 85.94 95 ILE A O 1
ATOM 757 N N . MET A 1 96 ? 24.495 1.039 -43.796 1.00 86.38 96 MET A N 1
ATOM 758 C CA . MET A 1 96 ? 24.186 1.121 -45.216 1.00 86.38 96 MET A CA 1
ATOM 759 C C . MET A 1 96 ? 25.468 0.894 -46.030 1.00 86.38 96 MET A C 1
ATOM 761 O O . MET A 1 96 ? 26.455 1.609 -45.829 1.00 86.38 96 MET A O 1
ATOM 765 N N . PRO A 1 97 ? 25.485 -0.077 -46.958 1.00 84.38 97 PRO A N 1
ATOM 766 C CA . PRO A 1 97 ? 26.617 -0.328 -47.832 1.00 84.38 97 PRO A CA 1
ATOM 767 C C . PRO A 1 97 ? 26.760 0.766 -48.901 1.00 84.38 97 PRO A C 1
ATOM 769 O O . PRO A 1 97 ? 25.843 1.536 -49.200 1.00 84.38 97 PRO A O 1
ATOM 772 N N . LYS A 1 98 ? 27.940 0.831 -49.528 1.00 86.69 98 LYS A N 1
ATOM 773 C CA . LYS A 1 98 ? 28.226 1.805 -50.590 1.00 86.69 98 LYS A CA 1
ATOM 774 C C . LYS A 1 98 ? 27.321 1.564 -51.803 1.00 86.69 98 LYS A C 1
ATOM 776 O O . LYS A 1 98 ? 27.310 0.478 -52.376 1.00 86.69 98 LYS A O 1
ATOM 781 N N . VAL A 1 99 ? 26.619 2.608 -52.240 1.00 87.88 99 VAL A N 1
ATOM 782 C CA . VAL A 1 99 ? 25.719 2.548 -53.402 1.00 87.88 99 VAL A CA 1
ATOM 783 C C . VAL A 1 99 ? 26.520 2.313 -54.686 1.00 87.88 99 VAL A C 1
ATOM 785 O O . VAL A 1 99 ? 27.317 3.160 -55.091 1.00 87.88 99 VAL A O 1
ATOM 788 N N . GLY A 1 100 ? 26.300 1.166 -55.335 1.00 84.00 100 GLY A N 1
ATOM 789 C CA . GLY A 1 100 ? 26.994 0.784 -56.572 1.00 84.00 100 GLY A CA 1
ATOM 790 C C . GLY A 1 100 ? 26.270 1.177 -57.865 1.00 84.00 100 GLY A C 1
ATOM 791 O O . GLY A 1 100 ? 26.918 1.380 -58.888 1.00 84.00 100 GLY A O 1
ATOM 792 N N . LYS A 1 101 ? 24.936 1.305 -57.836 1.00 86.94 101 LYS A N 1
ATOM 793 C CA . LYS A 1 101 ? 24.105 1.611 -59.014 1.00 86.94 101 LYS A CA 1
ATOM 794 C C . LYS A 1 101 ? 23.426 2.976 -58.881 1.00 86.94 101 LYS A C 1
ATOM 796 O O . LYS A 1 101 ? 22.950 3.333 -57.804 1.00 86.94 101 LYS A O 1
ATOM 801 N N . LYS A 1 102 ? 23.382 3.729 -59.985 1.00 89.88 102 LYS A N 1
ATOM 802 C CA . LYS A 1 102 ? 22.652 4.998 -60.101 1.00 89.88 102 LYS A CA 1
ATOM 803 C C . LYS A 1 102 ? 21.612 4.900 -61.212 1.00 89.88 102 LYS A C 1
ATOM 805 O O . LYS A 1 102 ? 21.946 4.551 -62.342 1.00 89.88 102 LYS A O 1
ATOM 810 N N . TYR A 1 103 ? 20.375 5.224 -60.877 1.00 91.81 103 TYR A N 1
ATOM 811 C CA . TYR A 1 103 ? 19.235 5.298 -61.774 1.00 91.81 103 TYR A CA 1
ATOM 812 C C . TYR A 1 103 ? 18.952 6.761 -62.136 1.00 91.81 103 TYR A C 1
ATOM 814 O O . TYR A 1 103 ? 19.191 7.665 -61.338 1.00 91.81 103 TYR A O 1
ATOM 822 N N . LEU A 1 104 ? 18.456 6.989 -63.356 1.00 92.31 104 LEU A N 1
ATOM 823 C CA . LEU A 1 104 ? 18.042 8.316 -63.834 1.00 92.31 104 LEU A CA 1
ATOM 824 C C . LEU A 1 104 ? 16.743 8.796 -63.178 1.00 92.31 104 LEU A C 1
ATOM 826 O O . LEU A 1 104 ? 16.554 9.993 -62.993 1.00 92.31 104 LEU A O 1
ATOM 830 N N . ASP A 1 105 ? 15.854 7.860 -62.848 1.00 95.38 105 ASP A N 1
ATOM 831 C CA . ASP A 1 105 ? 14.593 8.156 -62.181 1.00 95.38 105 ASP A CA 1
ATOM 832 C C . ASP A 1 105 ? 14.837 8.363 -60.674 1.00 95.38 105 ASP A C 1
ATOM 834 O O . ASP A 1 105 ? 15.282 7.425 -59.997 1.00 95.38 105 ASP A O 1
ATOM 838 N N . PRO A 1 106 ? 14.555 9.562 -60.133 1.00 93.12 106 PRO A N 1
ATOM 839 C CA . PRO A 1 106 ? 14.803 9.872 -58.731 1.00 93.12 106 PRO A CA 1
ATOM 840 C C . PRO A 1 106 ? 13.977 9.007 -57.773 1.00 93.12 106 PRO A C 1
ATOM 842 O O . P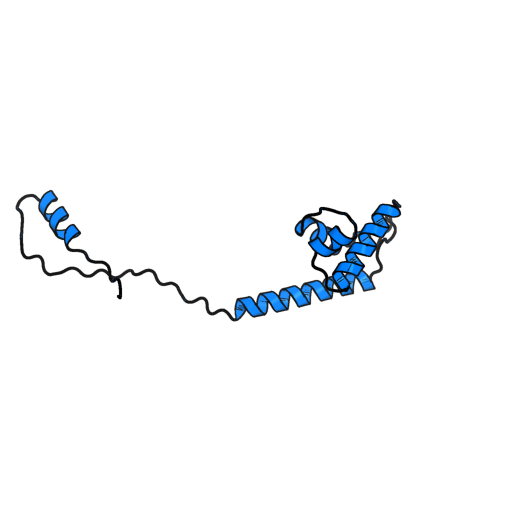RO A 1 106 ? 14.471 8.672 -56.696 1.00 93.12 106 PRO A O 1
ATOM 845 N N . PHE A 1 107 ? 12.765 8.587 -58.156 1.00 93.25 107 PHE A N 1
ATOM 846 C CA . PHE A 1 107 ? 11.931 7.737 -57.302 1.00 93.25 107 PHE A CA 1
ATOM 847 C C . PHE A 1 107 ? 12.516 6.329 -57.186 1.00 93.25 107 PHE A C 1
ATOM 849 O O . PHE A 1 107 ? 12.674 5.812 -56.081 1.00 93.25 107 PHE A O 1
ATOM 856 N N . LYS A 1 108 ? 12.947 5.750 -58.313 1.00 92.06 108 LYS A N 1
ATOM 857 C CA . LYS A 1 108 ? 13.626 4.443 -58.331 1.00 92.06 108 LYS A CA 1
ATOM 858 C C . LYS A 1 108 ? 14.981 4.477 -57.636 1.00 92.06 108 LYS A C 1
ATOM 860 O O . LYS A 1 108 ? 15.373 3.502 -57.001 1.00 92.06 108 LYS A O 1
ATOM 865 N N . GLN A 1 109 ? 15.704 5.593 -57.736 1.00 93.44 109 GLN A N 1
ATOM 866 C CA . GLN A 1 109 ? 16.963 5.759 -57.015 1.00 93.44 109 GLN A CA 1
ATOM 867 C C . GLN A 1 109 ? 16.741 5.752 -55.498 1.00 93.44 109 GLN A C 1
ATOM 869 O O . GLN A 1 109 ? 17.516 5.121 -54.781 1.00 93.44 109 GLN A O 1
ATOM 874 N N . ALA A 1 110 ? 15.697 6.429 -55.013 1.00 91.75 110 ALA A N 1
ATOM 875 C CA . ALA A 1 110 ? 15.356 6.455 -53.595 1.00 91.75 110 ALA A CA 1
ATOM 876 C C . ALA A 1 110 ? 14.915 5.074 -53.088 1.00 91.75 110 ALA A C 1
ATOM 878 O O . ALA A 1 110 ? 15.422 4.617 -52.067 1.00 91.75 110 ALA A O 1
ATOM 879 N N . GLU A 1 111 ? 14.047 4.380 -53.831 1.00 93.00 111 GLU A N 1
ATOM 880 C CA . GLU A 1 111 ? 13.615 3.011 -53.514 1.00 93.00 111 GLU A CA 1
ATOM 881 C C . GLU A 1 111 ? 14.815 2.061 -53.368 1.00 93.00 111 GLU A C 1
ATOM 883 O O . GLU A 1 111 ? 14.951 1.370 -52.357 1.00 93.00 111 GLU A O 1
ATOM 888 N N . TYR A 1 112 ? 15.741 2.097 -54.333 1.00 91.94 112 TYR A N 1
ATOM 889 C CA . TYR A 1 112 ? 16.961 1.297 -54.283 1.00 91.94 112 TYR A CA 1
ATOM 890 C C . TYR A 1 112 ? 17.835 1.644 -53.068 1.00 91.94 112 TYR A C 1
ATOM 892 O O . TYR A 1 112 ? 18.298 0.741 -52.379 1.00 91.94 112 TYR A O 1
ATOM 900 N N . ILE A 1 113 ? 18.036 2.929 -52.763 1.00 92.50 113 ILE A N 1
ATOM 901 C CA . ILE A 1 113 ? 18.835 3.360 -51.603 1.00 92.50 113 ILE A CA 1
ATOM 902 C C . ILE A 1 113 ? 18.218 2.885 -50.284 1.00 92.50 113 ILE A C 1
ATOM 904 O O . ILE A 1 113 ? 18.941 2.355 -49.444 1.00 92.50 113 ILE A O 1
ATOM 908 N N . TYR A 1 114 ? 16.906 3.039 -50.099 1.00 91.12 114 TYR A N 1
ATOM 909 C CA . TYR A 1 114 ? 16.248 2.624 -48.859 1.00 91.12 114 TYR A CA 1
ATOM 910 C C . TYR A 1 114 ? 16.271 1.109 -48.669 1.00 91.12 114 TYR A C 1
ATOM 912 O O . TYR A 1 114 ? 16.420 0.651 -47.540 1.00 91.12 114 TYR A O 1
ATOM 920 N N . SER A 1 115 ? 16.220 0.333 -49.758 1.00 88.56 115 SER A N 1
ATOM 921 C CA . SER A 1 115 ? 16.353 -1.128 -49.689 1.00 88.56 115 SER A CA 1
ATOM 922 C C . SER A 1 115 ? 17.718 -1.610 -49.175 1.00 88.56 115 SER A C 1
ATOM 924 O O . SER A 1 115 ? 17.834 -2.757 -48.761 1.00 88.56 115 SER A O 1
ATOM 926 N N . LEU A 1 116 ? 18.746 -0.749 -49.193 1.00 90.44 116 LEU A N 1
ATOM 927 C CA . LEU A 1 116 ? 20.095 -1.063 -48.712 1.00 90.44 116 LEU A CA 1
ATOM 928 C C . LEU A 1 116 ? 20.295 -0.774 -47.216 1.00 90.44 116 LEU A C 1
ATOM 930 O O . LEU A 1 116 ? 21.365 -1.070 -46.692 1.00 90.44 116 LEU A O 1
ATOM 934 N N . ILE A 1 117 ? 19.332 -0.149 -46.534 1.00 89.44 117 ILE A N 1
ATOM 935 C CA . ILE A 1 117 ? 19.456 0.154 -45.105 1.00 89.44 117 ILE A CA 1
ATOM 936 C C . ILE A 1 117 ? 19.189 -1.123 -44.303 1.00 89.44 117 ILE A C 1
ATOM 938 O O . ILE A 1 117 ? 18.081 -1.654 -44.322 1.00 89.44 117 ILE A O 1
ATOM 942 N N . GLU A 1 118 ? 20.189 -1.582 -43.557 1.00 81.00 118 GLU A N 1
ATOM 943 C CA . GLU A 1 118 ? 20.100 -2.733 -42.660 1.00 81.00 118 GLU A CA 1
ATOM 944 C C . GLU A 1 118 ? 20.046 -2.254 -41.197 1.00 81.00 118 GLU A C 1
ATOM 946 O O . GLU A 1 118 ? 20.745 -1.314 -40.800 1.00 81.00 118 GLU A O 1
ATOM 951 N N . SER A 1 119 ? 19.196 -2.877 -40.374 1.00 73.69 119 SER A N 1
ATOM 952 C CA . SER A 1 119 ? 19.147 -2.619 -38.928 1.00 73.69 119 SER A CA 1
ATOM 953 C C . SER A 1 119 ? 20.213 -3.432 -38.194 1.00 73.69 119 SER A C 1
ATOM 955 O O . SER A 1 119 ? 20.387 -4.611 -38.494 1.00 73.69 119 SER A O 1
ATOM 957 N N . GLU A 1 120 ? 20.867 -2.830 -37.196 1.00 64.75 120 GLU A N 1
ATOM 958 C CA . GLU A 1 120 ? 21.790 -3.497 -36.263 1.00 64.75 120 GLU A CA 1
ATOM 959 C C . GLU A 1 120 ? 21.007 -4.505 -35.393 1.00 64.75 120 GLU A C 1
ATOM 961 O O . GLU A 1 120 ? 20.569 -4.190 -34.291 1.00 64.75 120 GLU A O 1
ATOM 966 N N . VAL A 1 121 ? 20.734 -5.705 -35.914 1.00 58.19 121 VAL A N 1
ATOM 967 C CA . VAL A 1 121 ? 20.289 -6.842 -35.097 1.00 58.19 121 VAL A CA 1
ATOM 968 C C . VAL A 1 121 ? 21.549 -7.621 -34.748 1.00 58.19 121 VAL A C 1
ATOM 970 O O . VAL A 1 121 ? 22.057 -8.376 -35.574 1.00 58.19 121 VAL A O 1
ATOM 973 N N . GLU A 1 122 ? 22.094 -7.384 -33.556 1.00 54.81 122 GLU A N 1
ATOM 974 C CA . GLU A 1 122 ? 23.120 -8.265 -32.989 1.00 54.81 122 GLU A CA 1
ATOM 975 C C . GLU A 1 122 ? 22.523 -9.687 -32.896 1.00 54.81 122 GLU A C 1
ATOM 977 O O . GLU A 1 122 ? 21.456 -9.867 -32.304 1.00 54.81 122 GLU A O 1
ATOM 982 N N . GLN A 1 123 ? 23.154 -10.665 -33.563 1.00 44.00 123 GLN A N 1
ATOM 983 C CA . GLN A 1 123 ? 22.814 -12.095 -33.472 1.00 44.00 123 GLN A CA 1
ATOM 984 C C . GLN A 1 123 ? 23.389 -12.725 -32.206 1.00 44.00 123 GLN A C 1
ATOM 986 O O . GLN A 1 123 ? 24.543 -12.385 -31.858 1.00 44.00 123 GLN A O 1
#

Secondary structure (DSSP, 8-state):
--HHHHHHHHHHHHHHHTT--HHHHHHTTT----HHHHHHHHT-GGGG--SSS--SS-HHHHHHHHHHHHHHHHHHHHHHHTS----------EE--------SSHHHHHHHHHHT-EE----

Radius of gyration: 30.83 Å; chains: 1; bounding box: 54×28×83 Å

Sequence (123 aa):
IDEPRADQIRKIFKGYISGLSYTAAAEAVGLTLSHTSIKKILQNKRYLGDKHYPAIIDQDTFDVAEAARITRQTRLNKSTRDKSIEECKPATKFIMPKVGKKYLDPFKQAEYIYSLIESEVEQ

Foldseek 3Di:
DPVLVLVLLVQLLVCLLVPDQNCVSNVVSVHRDDSVVSVCSLQDPCLCPDPPGDHSDHPVSSVSSVVSVVVVVVVV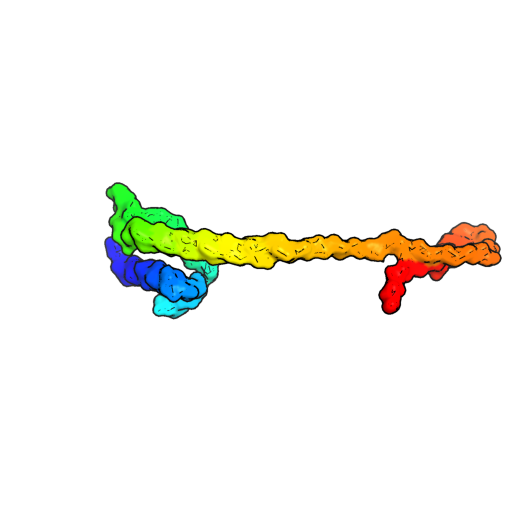VVVVVPDDPPPPDPQPDKDFDDDDDDDPDPVVRVVVRVVRIHTPDDD